Protein AF-A0AAN7Z9M2-F1 (afdb_monomer)

Mean predicted aligned error: 13.01 Å

Solvent-accessible surface area (backbone atoms only — not comparable to full-atom values): 10650 Å² total; per-residue (Å²): 136,85,80,80,83,87,77,88,80,88,75,79,77,68,100,77,62,94,68,87,75,82,63,80,53,59,93,82,92,75,68,84,90,62,73,84,59,68,59,69,79,61,92,62,100,60,92,73,54,73,60,77,81,60,84,81,84,77,90,50,56,73,78,29,74,93,39,79,67,58,71,46,67,54,49,49,44,59,34,43,54,77,56,43,57,52,44,52,52,49,37,53,50,55,27,49,77,70,71,45,80,77,82,50,49,35,35,36,29,65,33,66,88,66,40,26,33,93,45,32,68,58,56,56,58,53,54,76,80,37,78,38,82,54,64,54,72,66,41,46,45,12,33,71,77,29,80,62,100,59,86,76,78,91,51,71,68,64,57,65,74,74,111

Secondary structure (DSSP, 8-state):
-------------STT-S-------SS----GGGTTSEEES--SSS---EEESSPPP---GGGGTTSGGGG-SEEEEEE-HHHHHHHHHHHHHHHHHTT--SPPEEEEEEPTTT--GGGHHHHHTGGGT-SEE---HHHHHHHHH---SSPPPP-HHHHHTT-

Sequence (163 aa):
MELATLGARLFKPAHRSVEVGSIIIADYDFPKPMICLLQYEDDAFGKKSFAYTTPPLQPLPTDLANSSLLRAQSFHFLAQPGVLERNIAALLCLRQEHGILERPLLVWGPSPLGCDSADKAGHLKPCKIVDVFSPNHLELSYLIEGKGEVEPAFSRETVEAQA

Nearest PDB structures (foldseek):
  6kv3-assembly2_C  TM=5.080E-01  e=2.939E+00  Staphylococcus aureus subsp. aureus COL
  8hzy-assembly2_B  TM=4.576E-01  e=2.939E+00  Homo sapiens
  2yk7-assembly1_A-2  TM=4.080E-01  e=2.574E+00  Neisseria meningitidis serogroup B
  2pzb-assembly1_A  TM=4.309E-01  e=9.689E+00  Bacillus anthracis

Radius of gyration: 17.65 Å; Cα contacts (8 Å, |Δi|>4): 159; chains: 1; bounding box: 41×42×48 Å

Organism: NCBI:txid326684

Structure (mmCIF, N/CA/C/O backbone):
data_AF-A0AAN7Z9M2-F1
#
_entry.id   AF-A0AAN7Z9M2-F1
#
loop_
_atom_site.group_PDB
_atom_site.id
_atom_site.type_symbol
_atom_site.label_atom_id
_atom_site.label_alt_id
_atom_site.label_comp_id
_atom_site.label_asym_id
_atom_site.label_entity_id
_atom_site.label_seq_id
_atom_site.pdbx_PDB_ins_code
_atom_site.Cartn_x
_atom_site.Cartn_y
_atom_site.Cartn_z
_atom_site.occupancy
_atom_site.B_iso_or_equiv
_atom_site.auth_seq_id
_atom_site.auth_comp_id
_atom_site.auth_asym_id
_atom_site.auth_atom_id
_atom_site.pdbx_PDB_model_num
ATOM 1 N N . MET A 1 1 ? 11.288 12.694 -17.056 1.00 25.06 1 MET A N 1
ATOM 2 C CA . MET A 1 1 ? 9.952 13.295 -17.246 1.00 25.06 1 MET A CA 1
ATOM 3 C C . MET A 1 1 ? 8.940 12.261 -16.781 1.00 25.06 1 MET A C 1
ATOM 5 O O . MET A 1 1 ? 8.656 11.317 -17.513 1.00 25.06 1 MET A O 1
ATOM 9 N N . GLU A 1 2 ? 8.590 12.352 -15.498 1.00 31.92 2 GLU A N 1
ATOM 10 C CA . GLU A 1 2 ? 7.902 11.322 -14.710 1.00 31.92 2 GLU A CA 1
ATOM 11 C C . GLU A 1 2 ? 6.455 11.109 -15.155 1.00 31.92 2 GLU A C 1
ATOM 13 O O . GLU A 1 2 ? 5.734 12.052 -15.465 1.00 31.92 2 GLU A O 1
ATOM 18 N N . LEU A 1 3 ? 6.052 9.843 -15.187 1.00 30.69 3 LEU A N 1
ATOM 19 C CA . LEU A 1 3 ? 4.694 9.385 -15.436 1.00 30.69 3 LEU A CA 1
ATOM 20 C C . LEU A 1 3 ? 4.175 8.823 -14.114 1.00 30.69 3 LEU A C 1
ATOM 22 O O . LEU A 1 3 ? 4.665 7.796 -13.645 1.00 30.69 3 LEU A O 1
ATOM 26 N N . ALA A 1 4 ? 3.220 9.507 -13.495 1.00 31.38 4 ALA A N 1
ATOM 27 C CA . ALA A 1 4 ? 2.494 8.991 -12.344 1.00 31.38 4 ALA A CA 1
ATOM 28 C C . ALA A 1 4 ? 1.068 8.660 -12.791 1.00 31.38 4 ALA A C 1
ATOM 30 O O . ALA A 1 4 ? 0.267 9.547 -13.080 1.00 31.38 4 ALA A O 1
ATOM 31 N N . THR A 1 5 ? 0.755 7.370 -12.879 1.00 31.41 5 THR A N 1
ATOM 32 C CA . THR A 1 5 ? -0.603 6.887 -13.136 1.00 31.41 5 THR A CA 1
ATOM 33 C C . THR A 1 5 ? -1.432 7.082 -11.864 1.00 31.41 5 THR A C 1
ATOM 35 O O . THR A 1 5 ? -1.195 6.404 -10.865 1.00 31.41 5 THR A O 1
ATOM 38 N N . LEU A 1 6 ? -2.403 8.004 -11.873 1.00 36.03 6 LEU A N 1
ATOM 39 C CA . LEU A 1 6 ? -3.381 8.133 -10.786 1.00 36.03 6 LEU A CA 1
ATOM 40 C C . LEU A 1 6 ? -4.270 6.882 -10.742 1.00 36.03 6 LEU A C 1
ATOM 42 O O . LEU A 1 6 ? -5.051 6.630 -11.659 1.00 36.03 6 LEU A O 1
ATOM 46 N N . GLY A 1 7 ? -4.175 6.106 -9.664 1.00 34.84 7 GLY A N 1
ATOM 47 C CA . GLY A 1 7 ? -5.065 4.981 -9.391 1.00 34.84 7 GLY A CA 1
ATOM 48 C C . GLY A 1 7 ? -5.912 5.236 -8.149 1.00 34.84 7 GLY A C 1
ATOM 49 O O . GLY A 1 7 ? -5.480 4.925 -7.046 1.00 34.84 7 GLY A O 1
ATOM 50 N N . ALA A 1 8 ? -7.138 5.737 -8.308 1.00 37.38 8 ALA A N 1
ATOM 51 C CA . ALA A 1 8 ? -8.140 5.644 -7.248 1.00 37.38 8 ALA A CA 1
ATOM 52 C C . ALA A 1 8 ? -8.788 4.254 -7.318 1.00 37.38 8 ALA A C 1
ATOM 54 O O . ALA A 1 8 ? -9.371 3.890 -8.341 1.00 37.38 8 ALA A O 1
ATOM 55 N N . ARG A 1 9 ? -8.694 3.458 -6.246 1.00 41.09 9 ARG A N 1
ATOM 56 C CA . ARG A 1 9 ? -9.408 2.175 -6.153 1.00 41.09 9 ARG A CA 1
ATOM 57 C C . ARG A 1 9 ? -10.392 2.202 -4.992 1.00 41.09 9 ARG A C 1
ATOM 59 O O . ARG A 1 9 ? -10.014 2.089 -3.831 1.00 41.09 9 ARG A O 1
ATOM 66 N N . LEU A 1 10 ? -11.662 2.365 -5.353 1.00 35.84 10 LEU A N 1
ATOM 67 C CA . LEU A 1 10 ? -12.822 2.157 -4.492 1.00 35.84 10 LEU A CA 1
ATOM 68 C C . LEU A 1 10 ? -12.999 0.656 -4.242 1.00 35.84 10 LEU A C 1
ATOM 70 O O . LEU A 1 10 ? -12.953 -0.132 -5.186 1.00 35.84 10 LEU A O 1
ATOM 74 N N . PHE A 1 11 ? -13.286 0.255 -3.006 1.00 43.38 11 PHE A N 1
ATOM 75 C CA . PHE A 1 11 ? -13.825 -1.078 -2.739 1.00 43.38 11 PHE A CA 1
ATOM 76 C C . PHE A 1 11 ? -15.060 -0.993 -1.842 1.00 43.38 11 PHE A C 1
ATOM 78 O O . PHE A 1 11 ? -15.227 -0.084 -1.031 1.00 43.38 11 PHE A O 1
ATOM 85 N N . LYS A 1 12 ? -15.957 -1.961 -2.038 1.00 32.66 12 LYS A N 1
ATOM 86 C CA . LYS A 1 12 ? -17.252 -2.084 -1.370 1.00 32.66 12 LYS A CA 1
ATOM 87 C C . LYS A 1 12 ? -17.240 -3.360 -0.524 1.00 32.66 12 LYS A C 1
ATOM 89 O O . LYS A 1 12 ? -17.196 -4.445 -1.108 1.00 32.66 12 LYS A O 1
ATOM 94 N N . PRO A 1 13 ? -17.307 -3.288 0.814 1.00 38.12 13 PRO A N 1
ATOM 95 C CA . PRO A 1 13 ? -17.346 -4.487 1.635 1.00 38.12 13 PRO A CA 1
ATOM 96 C C . PRO A 1 13 ? -18.790 -5.011 1.706 1.00 38.12 13 PRO A C 1
ATOM 98 O O . PRO A 1 13 ? -19.589 -4.548 2.509 1.00 38.12 13 PRO A O 1
ATOM 101 N N . ALA A 1 14 ? -19.113 -5.977 0.839 1.00 41.59 14 ALA A N 1
ATOM 102 C CA . ALA A 1 14 ? -20.303 -6.843 0.866 1.00 41.59 14 ALA A CA 1
ATOM 103 C C . ALA A 1 14 ? -21.708 -6.180 1.009 1.00 41.59 14 ALA A C 1
ATOM 105 O O . ALA A 1 14 ? -21.895 -4.970 1.089 1.00 41.59 14 ALA A O 1
ATOM 106 N N . HIS A 1 15 ? -22.758 -7.010 0.949 1.00 42.44 15 HIS A N 1
ATOM 107 C CA . HIS A 1 15 ? -24.146 -6.650 0.595 1.00 42.44 15 HIS A CA 1
ATOM 108 C C . HIS A 1 15 ? -24.944 -5.838 1.659 1.00 42.44 15 HIS A C 1
ATOM 110 O O . HIS A 1 15 ? -26.148 -5.641 1.494 1.00 42.44 15 HIS A O 1
ATOM 116 N N . ARG A 1 16 ? -24.339 -5.364 2.762 1.00 40.34 16 ARG A N 1
ATOM 117 C CA . ARG A 1 16 ? -25.071 -4.666 3.852 1.00 40.34 16 ARG A CA 1
ATOM 118 C C . ARG A 1 16 ? -24.329 -3.498 4.534 1.00 40.34 16 ARG A C 1
ATOM 120 O O . ARG A 1 16 ? -24.697 -3.138 5.647 1.00 40.34 16 ARG A O 1
ATOM 127 N N . SER A 1 17 ? -23.321 -2.887 3.908 1.00 38.91 17 SER A N 1
ATOM 128 C CA . SER A 1 17 ? -22.712 -1.671 4.481 1.00 38.91 17 SER A CA 1
ATOM 129 C C . SER A 1 17 ? -23.571 -0.430 4.203 1.00 38.91 17 SER A C 1
ATOM 131 O O . SER A 1 17 ? -23.922 -0.179 3.049 1.00 38.91 17 SER A O 1
ATOM 133 N N . VAL A 1 18 ? -23.896 0.344 5.246 1.00 47.59 18 VAL A N 1
ATOM 134 C CA . VAL A 1 18 ? -24.553 1.669 5.151 1.00 47.59 18 VAL A CA 1
ATOM 135 C C . VAL A 1 18 ? -23.553 2.823 5.042 1.00 47.59 18 VAL A C 1
ATOM 137 O O . VAL A 1 18 ? -23.957 3.959 4.821 1.00 47.59 18 VAL A O 1
ATOM 140 N N . GLU A 1 19 ? -22.254 2.537 5.139 1.00 43.28 19 GLU A N 1
ATOM 141 C CA . GLU A 1 19 ? -21.191 3.527 4.993 1.00 43.28 19 GLU A CA 1
ATOM 142 C C . GLU A 1 19 ? -20.127 3.026 4.012 1.00 43.28 19 GLU A C 1
ATOM 144 O O . GLU A 1 19 ? -19.647 1.888 4.081 1.00 43.28 19 GLU A O 1
ATOM 149 N N . VAL A 1 20 ? -19.793 3.893 3.057 1.00 40.91 20 VAL A N 1
ATOM 150 C CA . VAL A 1 20 ? -18.618 3.772 2.197 1.00 40.91 20 VAL A CA 1
ATOM 151 C C . VAL A 1 20 ? -17.491 4.488 2.927 1.00 40.91 20 VAL A C 1
ATOM 153 O O . VAL A 1 20 ? -17.556 5.698 3.111 1.00 40.91 20 VAL A O 1
ATOM 156 N N . GLY A 1 21 ? -16.472 3.749 3.356 1.00 44.19 21 GLY A N 1
ATOM 157 C CA . GLY A 1 21 ? -15.213 4.345 3.789 1.00 44.19 21 GLY A CA 1
ATOM 158 C C . GLY A 1 21 ? -14.241 4.370 2.616 1.00 44.19 21 GLY A C 1
ATOM 159 O O . GLY A 1 21 ? -13.862 3.308 2.126 1.00 44.19 21 GLY A O 1
ATOM 160 N N . SER A 1 22 ? -13.840 5.555 2.160 1.00 37.44 22 SER A N 1
ATOM 161 C CA . SER A 1 22 ? -12.646 5.726 1.334 1.00 37.44 22 SER A CA 1
ATOM 162 C C . SER A 1 22 ? -11.452 5.964 2.257 1.00 37.44 22 SER A C 1
ATOM 164 O O . SER A 1 22 ? -11.484 6.819 3.137 1.00 37.44 22 SER A O 1
ATOM 166 N N . ILE A 1 23 ? -10.378 5.203 2.064 1.00 38.09 23 ILE A N 1
ATOM 167 C CA . ILE A 1 23 ? -9.043 5.668 2.432 1.00 38.09 23 ILE A CA 1
ATOM 168 C C . ILE A 1 23 ? -8.364 5.969 1.109 1.00 38.09 23 ILE A C 1
ATOM 170 O O . ILE A 1 23 ? -7.938 5.069 0.385 1.00 38.09 23 ILE A O 1
ATOM 174 N N . ILE A 1 24 ? -8.368 7.252 0.766 1.00 33.84 24 ILE A N 1
ATOM 175 C CA . ILE A 1 24 ? -7.587 7.782 -0.338 1.00 33.84 24 ILE A CA 1
ATOM 176 C C . ILE A 1 24 ? -6.165 7.950 0.193 1.00 33.84 24 ILE A C 1
ATOM 178 O O . ILE A 1 24 ? -5.876 8.881 0.937 1.00 33.84 24 ILE A O 1
ATOM 182 N N . ILE A 1 25 ? -5.282 7.016 -0.154 1.00 36.38 25 ILE A N 1
ATOM 183 C CA . ILE A 1 25 ? -3.835 7.243 -0.086 1.00 36.38 25 ILE A CA 1
ATOM 184 C C . ILE A 1 25 ? -3.331 7.246 -1.523 1.00 36.38 25 ILE A C 1
ATOM 186 O O . ILE A 1 25 ? -2.820 6.263 -2.042 1.00 36.38 25 ILE A O 1
ATOM 190 N N . ALA A 1 26 ? -3.607 8.366 -2.169 1.00 29.97 26 ALA A N 1
ATOM 191 C CA . ALA A 1 26 ? -2.972 8.947 -3.342 1.00 29.97 26 ALA A CA 1
ATOM 192 C C . ALA A 1 26 ? -3.561 10.358 -3.372 1.00 29.97 26 ALA A C 1
ATOM 194 O O . ALA A 1 26 ? -4.777 10.465 -3.266 1.00 29.97 26 ALA A O 1
ATOM 195 N N . ASP A 1 27 ? -2.745 11.408 -3.397 1.00 37.22 27 ASP A N 1
ATOM 196 C CA . ASP A 1 27 ? -3.214 12.789 -3.259 1.00 37.22 27 ASP A CA 1
ATOM 197 C C . ASP A 1 27 ? -4.567 13.078 -3.958 1.00 37.22 27 ASP A C 1
ATOM 199 O O . ASP A 1 27 ? -4.817 12.650 -5.087 1.00 37.22 27 ASP A O 1
ATOM 203 N N . TYR A 1 28 ? -5.383 13.884 -3.268 1.00 40.44 28 TYR A N 1
ATOM 204 C CA . TYR A 1 28 ? -6.610 14.569 -3.705 1.00 40.44 28 TYR A CA 1
ATOM 205 C C . TYR A 1 28 ? -7.987 13.893 -3.482 1.00 40.44 28 TYR A C 1
ATOM 207 O O . TYR A 1 28 ? -8.699 13.589 -4.432 1.00 40.44 28 TYR A O 1
ATOM 215 N N . ASP A 1 29 ? -8.447 13.86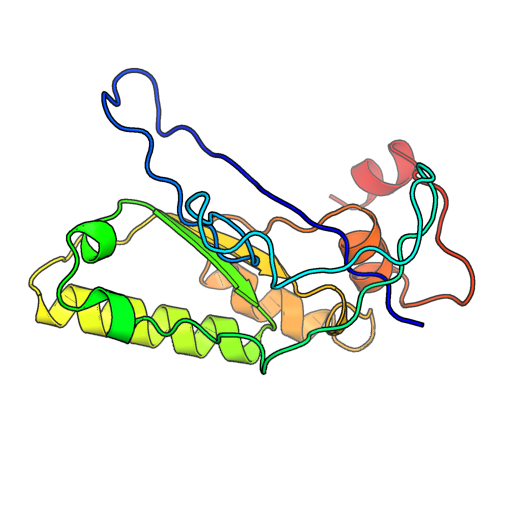8 -2.220 1.00 31.31 29 ASP A N 1
ATOM 216 C CA . ASP A 1 29 ? -9.844 14.190 -1.846 1.00 31.31 29 ASP A CA 1
ATOM 217 C C . ASP A 1 29 ? -9.815 15.550 -1.116 1.00 31.31 29 ASP A C 1
ATOM 219 O O . ASP A 1 29 ? -9.543 15.600 0.084 1.00 31.31 29 ASP A O 1
ATOM 223 N N . PHE A 1 30 ? -10.034 16.679 -1.810 1.00 38.84 30 PHE A N 1
ATOM 224 C CA . PHE A 1 30 ? -10.024 18.001 -1.156 1.00 38.84 30 PHE A CA 1
ATOM 225 C C . PHE A 1 30 ? -11.380 18.720 -1.207 1.00 38.84 30 PHE A C 1
ATOM 227 O O . PHE A 1 30 ? -12.032 18.762 -2.255 1.00 38.84 30 PHE A O 1
ATOM 234 N N . PRO A 1 31 ? -11.792 19.374 -0.102 1.00 40.88 31 PRO A N 1
ATOM 235 C CA . PRO A 1 31 ? -12.892 20.328 -0.111 1.00 40.88 31 PRO A CA 1
ATOM 236 C C . PRO A 1 31 ? -12.562 21.568 -0.964 1.00 40.88 31 PRO A C 1
ATOM 238 O O . PRO A 1 31 ? -11.411 21.983 -1.105 1.00 40.88 31 PRO A O 1
ATOM 241 N N . LYS A 1 32 ? -13.617 22.193 -1.507 1.00 40.09 32 LYS A N 1
ATOM 242 C CA . LYS A 1 32 ? -13.588 23.281 -2.510 1.00 40.09 32 LYS A CA 1
ATOM 243 C C . LYS A 1 32 ? -12.632 24.476 -2.278 1.00 40.09 32 LYS A C 1
ATOM 245 O O . LYS A 1 32 ? -12.275 25.078 -3.287 1.00 40.09 32 LYS A O 1
ATOM 250 N N . PRO A 1 33 ? -12.182 24.862 -1.064 1.00 41.75 33 PRO A N 1
ATOM 251 C CA . PRO A 1 33 ? -11.255 25.991 -0.936 1.00 41.75 33 PRO A CA 1
ATOM 252 C C . PRO A 1 33 ? -9.816 25.711 -1.411 1.00 41.75 33 PRO A C 1
ATOM 254 O O . PRO A 1 33 ? -9.051 26.657 -1.557 1.00 41.75 33 PRO A O 1
ATOM 257 N N . MET A 1 34 ? -9.422 24.452 -1.657 1.00 40.94 34 MET A N 1
ATOM 258 C CA . MET A 1 34 ? -8.033 24.070 -1.989 1.00 40.94 34 MET A CA 1
ATOM 259 C C . MET A 1 34 ? -7.757 23.848 -3.490 1.00 40.94 34 MET A C 1
ATOM 261 O O . MET A 1 34 ? -6.779 23.206 -3.861 1.00 40.94 34 MET A O 1
ATOM 265 N N . ILE A 1 35 ? -8.563 24.443 -4.376 1.00 40.81 35 ILE A N 1
ATOM 266 C CA . ILE A 1 35 ? -8.379 24.397 -5.845 1.00 40.81 35 ILE A CA 1
ATOM 267 C C . ILE A 1 35 ? -7.063 25.064 -6.328 1.00 40.81 35 ILE A C 1
ATOM 269 O O . ILE A 1 35 ? -6.705 24.956 -7.494 1.00 40.81 35 ILE A O 1
ATOM 273 N N . CYS A 1 36 ? -6.282 25.690 -5.443 1.00 39.53 36 CYS A N 1
ATOM 274 C CA . CYS A 1 36 ? -5.048 26.408 -5.793 1.00 39.53 36 CYS A CA 1
ATOM 275 C C . CYS A 1 36 ? -3.736 25.590 -5.727 1.00 39.53 36 CYS A C 1
ATOM 277 O O . CYS A 1 36 ? -2.664 26.186 -5.782 1.00 39.53 36 CYS A O 1
ATOM 279 N N . LEU A 1 37 ? -3.772 24.262 -5.568 1.00 48.62 37 LEU A N 1
ATOM 280 C CA . LEU A 1 37 ? -2.561 23.469 -5.266 1.00 48.62 37 LEU A CA 1
ATOM 281 C C . LEU A 1 37 ? -2.037 22.576 -6.401 1.00 48.62 37 LEU A C 1
ATOM 283 O O . LEU A 1 37 ? -0.952 22.017 -6.260 1.00 48.62 37 LEU A O 1
ATOM 287 N N . LEU A 1 38 ? -2.753 22.468 -7.522 1.00 40.91 38 LEU A N 1
ATOM 288 C CA . LEU A 1 38 ? -2.326 21.684 -8.682 1.00 40.91 38 LEU A CA 1
ATOM 289 C C . LEU A 1 38 ? -2.656 22.455 -9.966 1.00 40.91 38 LEU A C 1
ATOM 291 O O . LEU A 1 38 ? -3.827 22.630 -10.302 1.00 40.91 38 LEU A O 1
ATOM 295 N N . GLN A 1 39 ? -1.629 22.936 -10.667 1.00 46.56 39 GLN A N 1
ATOM 296 C CA . GLN A 1 39 ? -1.781 23.561 -11.978 1.00 46.56 39 GLN A CA 1
ATOM 297 C C . GLN A 1 39 ? -1.403 22.534 -13.044 1.00 46.56 39 GLN A C 1
ATOM 299 O O . GLN A 1 39 ? -0.250 22.117 -13.126 1.00 46.56 39 GLN A O 1
ATOM 304 N N . TYR A 1 40 ? -2.388 22.108 -13.833 1.00 47.59 40 TYR A N 1
ATOM 305 C CA . TYR A 1 40 ? -2.127 21.354 -15.054 1.00 47.59 40 TYR A CA 1
ATOM 306 C C . TYR A 1 40 ? -1.492 22.300 -16.072 1.00 47.59 40 TYR A C 1
ATOM 308 O O . TYR A 1 40 ? -1.983 23.414 -16.264 1.00 47.59 40 TYR A O 1
ATOM 316 N N . GLU A 1 41 ? -0.401 21.873 -16.699 1.00 50.56 41 GLU A N 1
ATOM 317 C CA . GLU A 1 41 ? 0.246 22.664 -17.750 1.00 50.56 41 GLU A CA 1
ATOM 318 C C . GLU A 1 41 ? -0.493 22.555 -19.098 1.00 50.56 41 GLU A C 1
ATOM 320 O O . GLU A 1 41 ? -0.252 23.378 -19.981 1.00 50.56 41 GLU A O 1
ATOM 325 N N . ASP A 1 42 ? -1.412 21.587 -19.249 1.00 53.03 42 ASP A N 1
ATOM 326 C CA . ASP A 1 42 ? -2.188 21.350 -20.467 1.00 53.03 42 ASP A CA 1
ATOM 327 C C . ASP A 1 42 ? -3.655 20.901 -20.245 1.00 53.03 42 ASP A C 1
ATOM 329 O O . ASP A 1 42 ? -4.038 20.231 -19.280 1.00 53.03 42 ASP A O 1
ATOM 333 N N . ASP A 1 43 ? -4.512 21.282 -21.193 1.00 50.56 43 ASP A N 1
ATOM 334 C CA . ASP A 1 43 ? -5.952 20.996 -21.232 1.00 50.56 43 ASP A CA 1
ATOM 335 C C . ASP A 1 43 ? -6.264 19.726 -22.053 1.00 50.56 43 ASP A C 1
ATOM 337 O O . ASP A 1 43 ? -7.405 19.255 -22.101 1.00 50.56 43 ASP A O 1
ATOM 341 N N . ALA A 1 44 ? -5.259 19.172 -22.735 1.00 48.69 44 ALA A N 1
ATOM 342 C CA . ALA A 1 44 ? -5.408 18.026 -23.620 1.00 48.69 44 ALA A CA 1
ATOM 343 C C . ALA A 1 44 ? -5.545 16.711 -22.830 1.00 48.69 44 ALA A C 1
ATOM 345 O O . ALA A 1 44 ? -4.960 16.524 -21.765 1.00 48.69 44 ALA A O 1
ATOM 346 N N . PHE A 1 45 ? -6.263 15.734 -23.391 1.00 45.22 45 PHE A N 1
ATOM 347 C CA . PHE A 1 45 ? -6.310 14.341 -22.902 1.00 45.22 45 PHE A CA 1
ATOM 348 C C . PHE A 1 45 ? -4.984 13.573 -23.148 1.00 45.22 45 PHE A C 1
ATOM 350 O O . PHE A 1 45 ? -4.983 12.355 -23.314 1.00 45.22 45 PHE A O 1
ATOM 357 N N . GLY A 1 46 ? -3.860 14.293 -23.230 1.00 46.47 46 GLY A N 1
ATOM 358 C CA . GLY A 1 46 ? -2.515 13.768 -23.446 1.00 46.47 46 GLY A CA 1
ATOM 359 C C . GLY A 1 46 ? -1.731 13.598 -22.144 1.00 46.47 46 GLY A C 1
ATOM 360 O O . GLY A 1 46 ? -2.286 13.627 -21.046 1.00 46.47 46 GLY A O 1
ATOM 361 N N . LYS A 1 47 ? -0.418 13.388 -22.278 1.00 45.03 47 LYS A N 1
ATOM 362 C CA . LYS A 1 47 ? 0.514 13.243 -21.156 1.00 45.03 47 LYS A CA 1
ATOM 363 C C . LYS A 1 47 ? 0.594 14.557 -20.375 1.00 45.03 47 LYS A C 1
ATOM 365 O O . LYS A 1 47 ? 1.282 15.473 -20.805 1.00 45.03 47 LYS A O 1
ATOM 370 N N . LYS A 1 48 ? -0.068 14.601 -19.220 1.00 52.53 48 LYS A N 1
ATOM 371 C CA . LYS A 1 48 ? -0.130 15.799 -18.381 1.00 52.53 48 LYS A CA 1
ATOM 372 C C . LYS A 1 48 ? 1.136 15.960 -17.549 1.00 52.53 48 LYS A C 1
ATOM 374 O O . LYS A 1 48 ? 1.486 15.061 -16.781 1.00 52.53 48 LYS A O 1
ATOM 379 N N . SER A 1 49 ? 1.800 17.102 -17.675 1.00 49.69 49 SER A N 1
ATOM 380 C CA . SER A 1 49 ? 2.826 17.547 -16.732 1.00 49.69 49 SER A CA 1
ATOM 381 C C . SER A 1 49 ? 2.183 18.331 -15.589 1.00 49.69 49 SER A C 1
ATOM 383 O O . SER A 1 49 ? 1.213 19.072 -15.764 1.00 49.69 49 SER A O 1
ATOM 385 N N . PHE A 1 50 ? 2.710 18.124 -14.387 1.00 57.44 50 PHE A N 1
ATOM 386 C CA . PHE A 1 50 ? 2.284 18.827 -13.187 1.00 57.44 50 PHE A CA 1
ATOM 387 C C . PHE A 1 50 ? 3.501 19.125 -12.313 1.00 57.44 50 PHE A C 1
ATOM 389 O O . PHE A 1 50 ? 4.493 18.393 -12.332 1.00 57.44 50 PHE A O 1
ATOM 396 N N . ALA A 1 51 ? 3.407 20.193 -11.527 1.00 55.12 51 ALA A N 1
ATOM 397 C CA . ALA A 1 51 ? 4.404 20.559 -10.535 1.00 55.12 51 ALA A CA 1
ATOM 398 C C . ALA A 1 51 ? 3.737 20.712 -9.168 1.00 55.12 51 ALA A C 1
ATOM 400 O O . ALA A 1 51 ? 2.668 21.314 -9.042 1.00 55.12 51 ALA A O 1
ATOM 401 N N . TYR A 1 52 ? 4.388 20.187 -8.133 1.00 56.06 52 TYR A N 1
ATOM 402 C CA . TYR A 1 52 ? 3.960 20.413 -6.761 1.00 56.06 52 TYR A CA 1
ATOM 403 C C . TYR A 1 52 ? 4.336 21.832 -6.336 1.00 56.06 52 TYR A C 1
ATOM 405 O O . TYR A 1 52 ? 5.506 22.209 -6.345 1.00 56.06 52 TYR A O 1
ATOM 413 N N . THR A 1 53 ? 3.344 22.618 -5.929 1.00 70.81 53 THR A N 1
ATOM 414 C CA . THR A 1 53 ? 3.558 23.973 -5.394 1.00 70.81 53 THR A CA 1
ATOM 415 C C . THR A 1 53 ? 3.849 23.973 -3.891 1.00 70.81 53 THR A C 1
ATOM 417 O O . THR A 1 53 ? 4.235 24.998 -3.331 1.00 70.81 53 THR A O 1
ATOM 420 N N . THR A 1 54 ? 3.699 22.821 -3.232 1.00 57.12 54 THR A N 1
ATOM 421 C CA . THR A 1 54 ? 4.031 22.589 -1.820 1.00 57.12 54 THR A CA 1
ATOM 422 C C . THR A 1 54 ? 4.688 21.217 -1.647 1.00 57.12 54 THR A C 1
ATOM 424 O O . THR A 1 54 ? 4.507 20.351 -2.505 1.00 57.12 54 THR A O 1
ATOM 427 N N . PRO A 1 55 ? 5.464 20.988 -0.572 1.00 64.94 55 PRO A N 1
ATOM 428 C CA . PRO A 1 55 ? 5.988 19.660 -0.277 1.00 64.94 55 PRO A CA 1
ATOM 429 C C . PRO A 1 55 ? 4.847 18.632 -0.171 1.00 64.94 55 PRO A C 1
ATOM 431 O O . PRO A 1 55 ? 3.868 18.913 0.525 1.00 64.94 55 PRO A O 1
ATOM 434 N N . PRO A 1 56 ? 4.962 17.456 -0.815 1.00 62.03 56 PRO A N 1
ATOM 435 C CA . PRO A 1 56 ? 3.952 16.408 -0.718 1.00 62.03 56 PRO A CA 1
ATOM 436 C C . PRO A 1 56 ? 3.679 16.018 0.735 1.00 62.03 56 PRO A C 1
ATOM 438 O O . PRO A 1 56 ? 4.612 15.834 1.525 1.00 62.03 56 PRO A O 1
ATOM 441 N N . LEU A 1 57 ? 2.402 15.867 1.084 1.00 66.12 57 LEU A N 1
ATOM 442 C CA . LEU A 1 57 ? 2.018 15.352 2.393 1.00 66.12 57 LEU A CA 1
ATOM 443 C C . LEU A 1 57 ? 2.317 13.853 2.454 1.00 66.12 57 LEU A C 1
ATOM 445 O O . LEU A 1 57 ? 2.011 13.102 1.532 1.00 66.12 57 LEU A O 1
ATOM 449 N N . GLN A 1 58 ? 2.908 13.409 3.560 1.00 70.31 58 GLN A N 1
ATOM 450 C CA . GLN A 1 58 ? 3.177 11.995 3.807 1.00 70.31 58 GLN A CA 1
ATOM 451 C C . GLN A 1 58 ? 2.345 11.538 5.005 1.00 70.31 58 GLN A C 1
ATOM 453 O O . GLN A 1 58 ? 2.828 11.641 6.133 1.00 70.31 58 GLN A O 1
ATOM 458 N N . PRO A 1 59 ? 1.095 11.084 4.787 1.00 76.00 59 PRO A N 1
ATOM 459 C CA . PRO A 1 59 ? 0.239 10.652 5.881 1.00 76.00 59 PRO A CA 1
ATOM 460 C C . PRO A 1 59 ? 0.866 9.461 6.610 1.00 76.00 59 PRO A C 1
ATOM 462 O O . PRO A 1 59 ? 1.293 8.477 5.996 1.00 76.00 59 PRO A O 1
ATOM 465 N N . LEU A 1 60 ? 0.903 9.554 7.933 1.00 82.38 60 LEU A N 1
ATOM 466 C CA . LEU A 1 60 ? 1.408 8.529 8.832 1.00 82.38 60 LEU A CA 1
ATOM 467 C C . LEU A 1 60 ? 0.243 7.858 9.563 1.00 82.38 60 LEU A C 1
ATOM 469 O O . LEU A 1 60 ? -0.767 8.500 9.849 1.00 82.38 60 LEU A O 1
ATOM 473 N N . PRO A 1 61 ? 0.373 6.581 9.961 1.00 88.31 61 PRO A N 1
ATOM 474 C CA . PRO A 1 61 ? -0.655 5.924 10.766 1.00 88.31 61 PRO A CA 1
ATOM 475 C C . PRO A 1 61 ? -1.026 6.695 12.040 1.00 88.31 61 PRO A C 1
ATOM 477 O O . PRO A 1 61 ? -2.186 6.692 12.437 1.00 88.31 61 PRO A O 1
ATOM 480 N N . THR A 1 62 ? -0.071 7.405 12.649 1.00 86.75 62 THR A N 1
ATOM 481 C CA . THR A 1 62 ? -0.284 8.249 13.836 1.00 86.75 62 THR A CA 1
ATOM 482 C C . THR A 1 62 ? -1.281 9.381 13.614 1.00 86.75 62 THR A C 1
ATOM 484 O O . THR A 1 62 ? -1.943 9.790 14.565 1.00 86.75 62 THR A O 1
ATOM 487 N N . ASP A 1 63 ? -1.459 9.840 12.375 1.00 84.31 63 ASP A N 1
ATOM 488 C CA . ASP A 1 63 ? -2.435 10.883 12.039 1.00 84.31 63 ASP A CA 1
ATOM 489 C C . ASP A 1 63 ? -3.881 10.394 12.246 1.00 84.31 63 ASP A C 1
ATOM 491 O O . ASP A 1 63 ? -4.813 11.190 12.358 1.00 84.31 63 ASP A O 1
ATOM 495 N N . LEU A 1 64 ? -4.078 9.074 12.360 1.00 85.50 64 LEU A N 1
ATOM 496 C CA 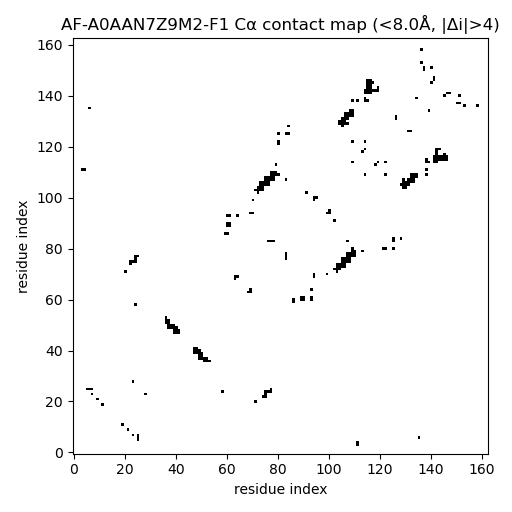. LEU A 1 64 ? -5.369 8.451 12.636 1.00 85.50 64 LEU A CA 1
ATOM 497 C C . LEU A 1 64 ? -5.683 8.318 14.130 1.00 85.50 64 LEU A C 1
ATOM 499 O O . LEU A 1 64 ? -6.817 7.971 14.450 1.00 85.50 64 LEU A O 1
ATOM 503 N N . ALA A 1 65 ? -4.737 8.577 15.043 1.00 86.38 65 ALA A N 1
ATOM 504 C CA . ALA A 1 65 ? -4.881 8.255 16.472 1.00 86.38 65 ALA A CA 1
ATOM 505 C C . ALA A 1 65 ? -6.158 8.836 17.109 1.00 86.38 65 ALA A C 1
ATOM 507 O O . ALA A 1 65 ? -6.823 8.176 17.898 1.00 86.38 65 ALA A O 1
ATOM 508 N N . ASN A 1 66 ? -6.548 10.047 16.702 1.00 83.62 66 ASN A N 1
ATOM 509 C CA . ASN A 1 66 ? -7.736 10.736 17.215 1.00 83.62 66 ASN A CA 1
ATOM 510 C C . ASN A 1 66 ? -8.931 10.693 16.245 1.00 83.62 66 ASN A C 1
ATOM 512 O O . ASN A 1 66 ? -9.860 11.489 16.368 1.00 83.62 66 ASN A O 1
ATOM 516 N N . SER A 1 67 ? -8.903 9.798 15.255 1.00 84.94 67 SER A N 1
ATOM 517 C CA . SER A 1 67 ? -9.913 9.696 14.201 1.00 84.94 67 SER A CA 1
ATOM 518 C C . SER A 1 67 ? -10.701 8.391 14.294 1.00 84.94 67 SER A C 1
ATOM 520 O O . SER A 1 67 ? -10.153 7.323 14.569 1.00 84.94 67 SER A O 1
ATOM 522 N N . SER A 1 68 ? -11.997 8.442 13.966 1.00 83.50 68 SER A N 1
ATOM 523 C CA . SER A 1 68 ? -12.826 7.239 13.802 1.00 83.50 68 SER A CA 1
ATOM 524 C C . SER A 1 68 ? -12.293 6.305 12.708 1.00 83.50 68 SER A C 1
ATOM 526 O O . SER A 1 68 ? -12.519 5.094 12.766 1.00 83.50 68 SER A O 1
ATOM 528 N N . LEU A 1 69 ? -11.518 6.844 11.759 1.00 86.81 69 LEU A N 1
ATOM 529 C CA . LEU A 1 69 ? -10.874 6.092 10.682 1.00 86.81 69 LEU A CA 1
ATOM 530 C C . LEU A 1 69 ? -9.872 5.050 11.189 1.00 86.81 69 LEU A C 1
ATOM 532 O O . LEU A 1 69 ? -9.634 4.063 10.496 1.00 86.81 69 LEU A O 1
ATOM 536 N N . LEU A 1 70 ? -9.344 5.186 12.413 1.00 90.00 70 LEU A N 1
ATOM 537 C CA . LEU A 1 70 ? -8.495 4.149 13.004 1.00 90.00 70 LEU A CA 1
ATOM 538 C C . LEU A 1 70 ? -9.221 2.799 13.102 1.00 90.00 70 LEU A C 1
ATOM 540 O O . LEU A 1 70 ? -8.572 1.760 13.006 1.00 90.00 70 LEU A O 1
ATOM 544 N N . ARG A 1 71 ? -10.558 2.798 13.238 1.00 89.56 71 ARG A N 1
ATOM 545 C CA . ARG A 1 71 ? -11.413 1.596 13.304 1.00 89.56 71 ARG A CA 1
ATOM 546 C C . ARG A 1 71 ? -11.872 1.088 11.934 1.00 89.56 71 ARG A C 1
ATOM 548 O O . ARG A 1 71 ? -12.666 0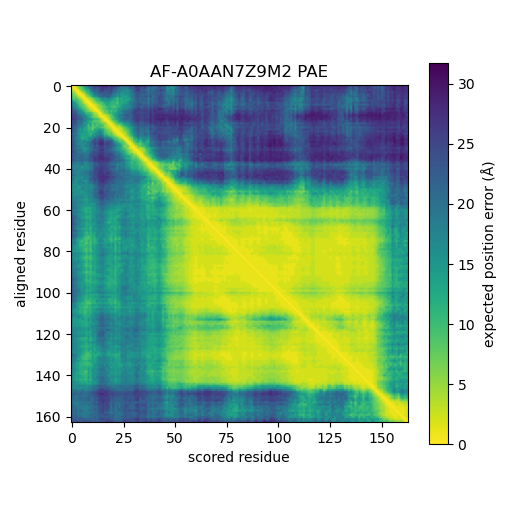.146 11.882 1.00 89.56 71 ARG A O 1
ATOM 555 N N . ALA A 1 72 ? -11.392 1.676 10.836 1.00 89.75 72 ALA A N 1
ATOM 556 C CA . ALA A 1 72 ? -11.737 1.222 9.495 1.00 89.75 72 ALA A CA 1
ATOM 557 C C . ALA A 1 72 ? -11.447 -0.278 9.336 1.00 89.75 72 ALA A C 1
ATOM 559 O O . ALA A 1 72 ? -10.512 -0.828 9.928 1.00 89.75 72 ALA A O 1
ATOM 560 N N . GLN A 1 73 ? -12.272 -0.950 8.538 1.00 90.44 73 GLN A N 1
ATOM 561 C CA . GLN A 1 73 ? -12.156 -2.391 8.298 1.00 90.44 73 GLN A CA 1
ATOM 562 C C . GLN A 1 73 ? -11.108 -2.725 7.236 1.00 90.44 73 GLN A C 1
ATOM 564 O O . GLN A 1 73 ? -10.891 -3.889 6.912 1.00 90.44 73 GLN A O 1
ATOM 569 N N . SER A 1 74 ? -10.471 -1.706 6.672 1.00 89.75 74 SER A N 1
ATOM 570 C CA . SER A 1 74 ? -9.700 -1.835 5.450 1.00 89.75 74 SER A CA 1
ATOM 571 C C . SER A 1 74 ? -8.831 -0.606 5.222 1.00 89.75 74 SER A C 1
ATOM 573 O O . SER A 1 74 ? -9.322 0.512 5.379 1.00 89.75 74 SER A O 1
ATOM 575 N N . PHE A 1 75 ? -7.586 -0.816 4.807 1.00 88.81 75 PHE A N 1
ATOM 576 C CA . PHE A 1 75 ? -6.614 0.232 4.510 1.00 88.81 75 PHE A CA 1
ATOM 577 C C . PHE A 1 75 ? -5.964 -0.042 3.163 1.00 88.81 75 PHE A C 1
ATOM 579 O O . PHE A 1 75 ? -5.540 -1.165 2.888 1.00 88.81 75 PHE A O 1
ATOM 586 N N . HIS A 1 76 ? -5.880 0.994 2.337 1.00 89.12 76 HIS A N 1
ATOM 587 C CA . HIS A 1 76 ? -5.216 0.939 1.046 1.00 89.12 76 HIS A CA 1
ATOM 588 C C . HIS A 1 76 ? -3.969 1.812 1.094 1.00 89.12 76 HIS A C 1
ATOM 590 O O . HIS A 1 76 ? -4.065 3.002 1.373 1.00 89.12 76 HIS A O 1
ATOM 596 N N . PHE A 1 77 ? -2.812 1.215 0.836 1.00 88.19 77 PHE A N 1
ATOM 597 C CA . PHE A 1 77 ? -1.527 1.896 0.802 1.00 88.19 77 PHE A CA 1
ATOM 598 C C . PHE A 1 77 ? -1.046 2.061 -0.635 1.00 88.19 77 PHE A C 1
ATOM 600 O O . PHE A 1 77 ? -0.977 1.076 -1.369 1.00 88.19 77 PHE A O 1
ATOM 607 N N . LEU A 1 78 ? -0.622 3.273 -0.989 1.00 88.06 78 LEU A N 1
ATOM 608 C CA . LEU A 1 78 ? 0.225 3.526 -2.150 1.00 88.06 78 LEU A CA 1
ATOM 609 C C . LEU A 1 78 ? 1.628 3.846 -1.642 1.00 88.06 78 LEU A C 1
ATOM 611 O O . LEU A 1 78 ? 1.867 4.907 -1.069 1.00 88.06 78 LEU A O 1
ATOM 615 N N . ALA A 1 79 ? 2.549 2.893 -1.772 1.00 86.31 79 ALA A N 1
ATOM 616 C CA . ALA A 1 79 ? 3.865 3.009 -1.151 1.00 86.31 79 ALA A CA 1
ATOM 617 C C . ALA A 1 79 ? 4.921 2.129 -1.826 1.00 86.31 79 ALA A C 1
ATOM 619 O O . ALA A 1 79 ? 4.610 1.136 -2.487 1.00 86.31 79 ALA A O 1
ATOM 620 N N . GLN A 1 80 ? 6.190 2.469 -1.600 1.00 88.50 80 GLN A N 1
ATOM 621 C CA . GLN A 1 80 ? 7.305 1.553 -1.837 1.00 88.50 80 GLN A CA 1
ATOM 622 C C . GLN A 1 80 ? 7.325 0.425 -0.785 1.00 88.50 80 GLN A C 1
ATOM 624 O O . GLN A 1 80 ? 6.891 0.657 0.350 1.00 88.50 80 GLN A O 1
ATOM 629 N N . PRO A 1 81 ? 7.897 -0.753 -1.105 1.00 89.19 81 PRO A N 1
ATOM 630 C CA . PRO A 1 81 ? 7.942 -1.918 -0.215 1.00 89.19 81 PRO A CA 1
ATOM 631 C C . PRO A 1 81 ? 8.364 -1.614 1.231 1.00 89.19 81 PRO A C 1
ATOM 633 O O . PRO A 1 81 ? 7.665 -1.958 2.182 1.00 89.19 81 PRO A O 1
ATOM 636 N N . GLY A 1 82 ? 9.483 -0.906 1.418 1.00 88.56 82 GLY A N 1
ATOM 637 C CA . GLY A 1 82 ? 10.008 -0.619 2.756 1.00 88.56 82 GLY A CA 1
ATOM 638 C C . GLY A 1 82 ? 9.145 0.349 3.572 1.00 88.56 82 GLY A C 1
ATOM 639 O O . GLY A 1 82 ? 9.112 0.260 4.798 1.00 88.56 82 GLY A O 1
ATOM 640 N N . VAL A 1 83 ? 8.440 1.272 2.911 1.00 89.81 83 VAL A N 1
ATOM 641 C CA . VAL A 1 83 ? 7.508 2.203 3.570 1.00 89.81 83 VAL A CA 1
ATOM 642 C C . VAL A 1 83 ? 6.233 1.467 3.977 1.00 89.81 83 VAL A C 1
ATOM 644 O O . VAL A 1 83 ? 5.746 1.665 5.088 1.00 89.81 83 VAL A O 1
ATOM 647 N N . LEU A 1 84 ? 5.739 0.572 3.117 1.00 91.00 84 LEU A N 1
ATOM 648 C CA . LEU A 1 84 ? 4.572 -0.259 3.396 1.00 91.00 84 LEU A CA 1
ATOM 649 C C . LEU A 1 84 ? 4.754 -1.089 4.670 1.00 91.00 84 LEU A C 1
ATOM 651 O O . LEU A 1 84 ? 3.901 -1.031 5.553 1.00 91.00 84 LEU A O 1
ATOM 655 N N . GLU A 1 85 ? 5.865 -1.829 4.781 1.00 93.25 85 GLU A N 1
ATOM 656 C CA . GLU A 1 85 ? 6.135 -2.683 5.948 1.00 93.25 85 GLU A CA 1
ATOM 657 C C . GLU A 1 85 ? 6.092 -1.868 7.254 1.00 93.25 85 GLU A C 1
ATOM 659 O O . GLU A 1 85 ? 5.430 -2.262 8.217 1.00 93.25 85 GLU A O 1
ATOM 664 N N . ARG A 1 86 ? 6.733 -0.689 7.268 1.00 93.88 86 ARG A N 1
ATOM 665 C CA . ARG A 1 86 ? 6.742 0.207 8.436 1.00 93.88 86 ARG A CA 1
ATOM 666 C C . ARG A 1 86 ? 5.355 0.747 8.770 1.00 93.88 86 ARG A C 1
ATOM 668 O O . ARG A 1 86 ? 4.973 0.746 9.938 1.00 93.88 86 ARG A O 1
ATOM 675 N N . ASN A 1 87 ? 4.601 1.184 7.765 1.00 93.06 87 ASN A N 1
ATOM 676 C CA . ASN A 1 87 ? 3.285 1.782 7.978 1.00 93.06 87 ASN A CA 1
ATOM 677 C C . ASN A 1 87 ? 2.248 0.750 8.428 1.00 93.06 87 ASN A C 1
ATOM 679 O O . ASN A 1 87 ? 1.442 1.055 9.302 1.00 93.06 87 ASN A O 1
ATOM 683 N N . ILE A 1 88 ? 2.291 -0.478 7.901 1.00 94.88 88 ILE A N 1
ATO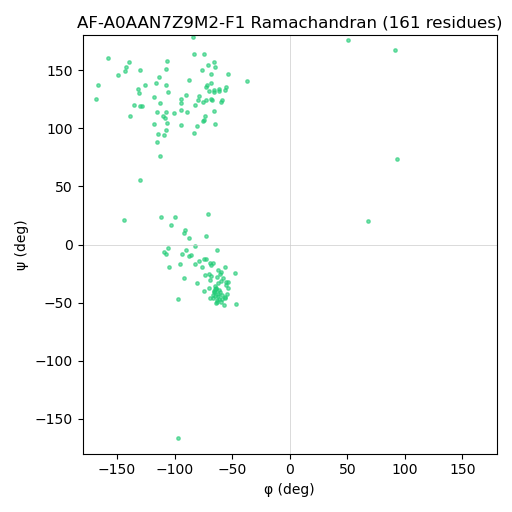M 684 C CA . ILE A 1 88 ? 1.432 -1.568 8.382 1.00 94.88 88 ILE A CA 1
ATOM 685 C C . ILE A 1 88 ? 1.762 -1.892 9.840 1.00 94.88 88 ILE A C 1
ATOM 687 O O . ILE A 1 88 ? 0.851 -1.965 10.661 1.00 94.88 88 ILE A O 1
ATOM 691 N N . ALA A 1 89 ? 3.045 -2.042 10.185 1.00 96.00 89 ALA A N 1
ATOM 692 C CA . ALA A 1 89 ? 3.447 -2.328 11.561 1.00 96.00 89 ALA A CA 1
ATOM 693 C C . ALA A 1 89 ? 2.981 -1.230 12.533 1.00 96.00 89 ALA A C 1
ATOM 695 O O . ALA A 1 89 ? 2.375 -1.532 13.562 1.00 96.00 89 ALA A O 1
ATOM 696 N N . ALA A 1 90 ? 3.192 0.041 12.178 1.00 95.62 90 ALA A N 1
ATOM 697 C CA . ALA A 1 90 ? 2.757 1.179 12.984 1.00 95.62 90 ALA A CA 1
ATOM 698 C C . ALA A 1 90 ? 1.225 1.272 13.097 1.00 95.62 90 ALA A C 1
ATOM 700 O O . ALA A 1 90 ? 0.712 1.510 14.187 1.00 95.62 90 ALA A O 1
ATOM 701 N N . LEU A 1 91 ? 0.483 1.025 12.011 1.00 95.44 91 LEU A N 1
ATOM 702 C CA . LEU A 1 91 ? -0.982 0.996 12.029 1.00 95.44 91 LEU A CA 1
ATOM 703 C C . LEU A 1 91 ? -1.517 -0.097 12.959 1.00 95.44 91 LEU A C 1
ATOM 705 O O . LEU A 1 91 ? -2.427 0.156 13.746 1.00 95.44 91 LEU A O 1
ATOM 709 N N . LEU A 1 92 ? -0.976 -1.314 12.865 1.00 96.38 92 LEU A N 1
ATOM 710 C CA . LEU A 1 92 ? -1.418 -2.434 13.695 1.00 96.38 92 LEU A CA 1
ATOM 711 C C . LEU A 1 92 ? -1.093 -2.196 15.177 1.00 96.38 92 LEU A C 1
ATOM 713 O O . LEU A 1 92 ? -1.951 -2.450 16.020 1.00 96.38 92 LEU A O 1
ATOM 717 N N . CYS A 1 93 ? 0.085 -1.642 15.487 1.00 97.06 93 CYS A N 1
ATOM 718 C CA . CYS A 1 93 ? 0.454 -1.243 16.849 1.00 97.06 93 CYS A CA 1
ATOM 719 C C . CYS A 1 93 ? -0.517 -0.190 17.400 1.00 97.06 93 CYS A C 1
ATOM 721 O O . CYS A 1 93 ? -1.100 -0.380 18.464 1.00 97.06 93 CYS A O 1
ATOM 723 N N . LEU A 1 94 ? -0.781 0.868 16.626 1.00 96.06 94 LEU A N 1
ATOM 724 C CA . LEU A 1 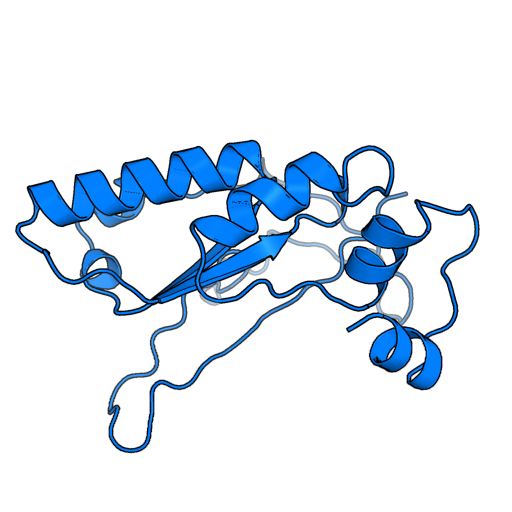94 ? -1.692 1.940 17.026 1.00 96.06 94 LEU A CA 1
ATOM 725 C C . LEU A 1 94 ? -3.118 1.425 17.270 1.00 96.06 94 LEU A C 1
ATOM 727 O O . LEU A 1 94 ? -3.772 1.818 18.234 1.00 96.06 94 LEU A O 1
ATOM 731 N N . ARG A 1 95 ? -3.610 0.515 16.421 1.00 97.12 95 ARG A N 1
ATOM 732 C CA . ARG A 1 95 ? -4.916 -0.136 16.612 1.00 97.12 95 ARG A CA 1
ATOM 733 C C . ARG A 1 95 ? -4.953 -0.957 17.897 1.00 97.12 95 ARG A C 1
ATOM 735 O O . ARG A 1 95 ? -5.918 -0.842 18.652 1.00 97.12 95 ARG A O 1
ATOM 742 N N . GLN A 1 96 ? -3.901 -1.725 18.169 1.00 97.19 96 GLN A N 1
ATOM 743 C CA . GLN A 1 96 ? -3.788 -2.522 19.388 1.00 97.19 96 GLN A CA 1
ATOM 744 C C . GLN A 1 96 ? -3.788 -1.643 20.649 1.00 97.19 96 GLN A C 1
ATOM 746 O O . GLN A 1 96 ? -4.493 -1.961 21.605 1.00 97.19 96 GLN A O 1
ATOM 751 N N . GLU A 1 97 ? -3.072 -0.515 20.638 1.00 97.00 97 GLU A N 1
ATOM 752 C CA . GLU A 1 97 ? -3.066 0.471 21.733 1.00 97.00 97 GLU A CA 1
ATOM 753 C C . GLU A 1 97 ? -4.462 1.050 22.016 1.00 97.00 97 GLU A C 1
ATOM 755 O O . GLU A 1 97 ? -4.800 1.330 23.163 1.00 97.00 97 GLU A O 1
ATOM 760 N N . HIS A 1 98 ? -5.306 1.158 20.986 1.00 96.38 98 HIS A N 1
ATOM 761 C CA . HIS A 1 98 ? -6.691 1.628 21.090 1.00 96.38 98 HIS A CA 1
ATOM 762 C C . HIS A 1 98 ? -7.707 0.493 21.320 1.00 96.38 98 HIS A C 1
ATOM 764 O O . HIS A 1 98 ? -8.917 0.694 21.177 1.00 96.38 98 HIS A O 1
ATOM 770 N N . GLY A 1 99 ? -7.236 -0.712 21.659 1.00 97.00 99 GLY A N 1
ATOM 771 C CA . GLY A 1 99 ? -8.082 -1.874 21.935 1.00 97.00 99 GLY A CA 1
ATOM 772 C C . GLY A 1 99 ? -8.821 -2.421 20.709 1.00 97.00 99 GLY A C 1
ATOM 773 O O . GLY A 1 99 ? -9.833 -3.102 20.860 1.00 97.00 99 GLY A O 1
ATOM 774 N N . ILE A 1 100 ? -8.356 -2.110 19.496 1.00 96.19 100 ILE A N 1
ATOM 775 C CA . ILE A 1 100 ? -8.908 -2.619 18.238 1.00 96.19 100 ILE A CA 1
ATOM 776 C C . ILE A 1 100 ? -8.093 -3.848 17.841 1.00 96.19 100 ILE A C 1
ATOM 778 O O . ILE A 1 100 ? -6.965 -3.732 17.361 1.00 96.19 100 ILE A O 1
ATOM 782 N N . LEU A 1 101 ? -8.662 -5.030 18.065 1.00 93.06 101 LEU A N 1
ATOM 783 C CA . LEU A 1 101 ? -7.964 -6.305 17.876 1.00 93.06 101 LEU A CA 1
ATOM 784 C C . LEU A 1 101 ? -8.239 -6.929 16.505 1.00 93.06 101 LEU A C 1
ATOM 786 O O . LEU A 1 101 ? -7.504 -7.811 16.064 1.00 93.06 101 LEU A O 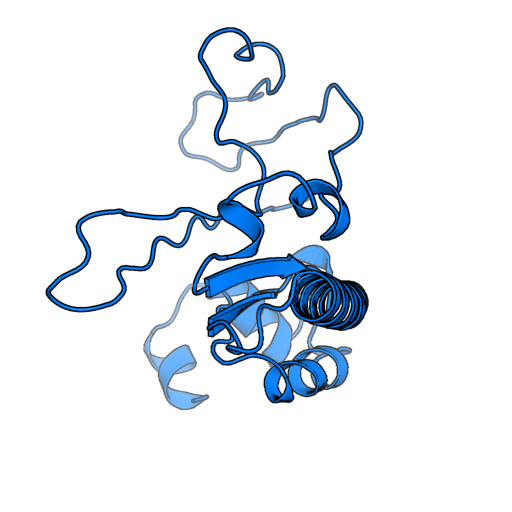1
ATOM 790 N N . GLU A 1 102 ? -9.285 -6.478 15.812 1.00 93.38 102 GLU A N 1
ATOM 791 C CA . GLU A 1 102 ? -9.621 -6.968 14.484 1.00 93.38 102 GLU A CA 1
ATOM 792 C C . GLU A 1 102 ? -8.559 -6.522 13.470 1.00 93.38 102 GLU A C 1
ATOM 794 O O . GLU A 1 102 ? -8.284 -5.324 13.318 1.00 93.38 102 GLU A O 1
ATOM 799 N N . ARG A 1 103 ? -7.978 -7.478 12.733 1.00 93.44 103 ARG A N 1
ATOM 800 C CA . ARG A 1 103 ? -7.070 -7.168 11.624 1.00 93.44 103 ARG A CA 1
ATOM 801 C C . ARG A 1 103 ? -7.889 -6.614 10.449 1.00 93.44 103 ARG A C 1
ATOM 803 O O . ARG A 1 103 ? -8.805 -7.299 9.995 1.00 93.44 103 ARG A O 1
ATOM 810 N N . PRO A 1 104 ? -7.571 -5.416 9.935 1.00 93.75 104 PRO A N 1
ATOM 811 C CA . PRO A 1 104 ? -8.256 -4.883 8.767 1.00 93.75 104 PRO A CA 1
ATOM 812 C C . PRO A 1 104 ? -7.798 -5.588 7.480 1.00 93.75 104 PRO A C 1
ATOM 814 O O . PRO A 1 104 ? -6.737 -6.212 7.450 1.00 93.75 104 PRO A O 1
ATOM 817 N N . LEU A 1 105 ? -8.574 -5.437 6.406 1.00 91.75 105 LEU A N 1
ATOM 818 C CA . LEU A 1 105 ? -8.159 -5.781 5.047 1.00 91.75 105 LEU A CA 1
ATOM 819 C C . LEU A 1 105 ? -7.044 -4.827 4.585 1.00 91.75 105 LEU A C 1
ATOM 821 O O . LEU A 1 105 ? -7.225 -3.611 4.588 1.00 91.75 105 LEU A O 1
ATOM 825 N N . LEU A 1 106 ? -5.903 -5.355 4.165 1.00 91.75 106 LEU A N 1
ATOM 826 C CA . LEU A 1 106 ? -4.746 -4.578 3.731 1.00 91.75 106 LEU A CA 1
ATOM 827 C C . LEU A 1 106 ? -4.589 -4.679 2.211 1.00 91.75 106 LEU A C 1
ATOM 829 O O . LEU A 1 106 ? -4.289 -5.746 1.678 1.00 91.75 106 LEU A O 1
ATOM 833 N N . VAL A 1 107 ? -4.777 -3.559 1.518 1.00 90.69 107 VAL A N 1
ATOM 834 C CA . VAL A 1 107 ? -4.589 -3.427 0.068 1.00 90.69 107 VAL A CA 1
ATOM 835 C C . VAL A 1 107 ? -3.319 -2.624 -0.189 1.00 90.69 107 VAL A C 1
ATOM 837 O O . VAL A 1 107 ? -3.092 -1.601 0.458 1.00 90.69 107 VAL A O 1
ATOM 840 N N . TRP A 1 108 ? -2.501 -3.049 -1.145 1.00 91.69 108 TRP A N 1
ATOM 841 C CA . TRP A 1 108 ? -1.287 -2.340 -1.532 1.00 91.69 108 TRP A CA 1
ATOM 842 C C . TRP A 1 108 ? -1.204 -2.131 -3.042 1.00 91.69 108 TRP A C 1
ATOM 844 O O . TRP A 1 108 ? -1.155 -3.090 -3.813 1.00 91.69 108 TRP A O 1
ATOM 854 N N . GLY A 1 109 ? -1.158 -0.863 -3.445 1.00 89.75 109 GLY A N 1
ATOM 855 C CA . GLY A 1 109 ? -0.705 -0.421 -4.757 1.00 89.75 109 GLY A CA 1
ATOM 856 C C . GLY A 1 109 ? 0.783 -0.054 -4.692 1.00 89.75 109 GLY A C 1
ATOM 857 O O . GLY A 1 109 ? 1.167 0.792 -3.873 1.00 89.75 109 GLY A O 1
ATOM 858 N N . PRO A 1 110 ? 1.653 -0.679 -5.499 1.00 85.44 110 PRO A N 1
ATOM 859 C CA . PRO A 1 110 ? 3.062 -0.326 -5.498 1.00 85.44 110 PRO A CA 1
ATOM 860 C C . PRO A 1 110 ? 3.255 1.080 -6.074 1.00 85.44 110 PRO A C 1
ATOM 862 O O . PRO A 1 110 ? 2.539 1.511 -6.972 1.00 85.44 110 PRO A O 1
ATOM 865 N N . SER A 1 111 ? 4.243 1.814 -5.562 1.00 83.56 111 SER A N 1
ATOM 866 C CA . SER A 1 111 ? 4.616 3.093 -6.172 1.00 83.56 111 SER A CA 1
ATOM 867 C C . SER A 1 111 ? 5.204 2.860 -7.577 1.00 83.56 111 SER A C 1
ATOM 869 O O . SER A 1 111 ? 6.148 2.068 -7.695 1.00 83.56 111 SER A O 1
ATOM 871 N N . PRO A 1 112 ? 4.752 3.589 -8.619 1.00 73.62 112 PRO A N 1
ATOM 872 C CA . PRO A 1 112 ? 5.283 3.452 -9.979 1.00 73.62 112 PRO A CA 1
ATOM 873 C C . PRO A 1 112 ? 6.803 3.647 -10.058 1.00 73.62 112 PRO A C 1
ATOM 875 O O . PRO A 1 112 ? 7.498 2.980 -10.825 1.00 73.62 112 PRO A O 1
ATOM 878 N N . LEU A 1 113 ? 7.347 4.542 -9.225 1.00 73.56 113 LEU A N 1
ATOM 879 C CA . LEU A 1 113 ? 8.779 4.837 -9.200 1.00 73.56 113 LEU A CA 1
ATOM 880 C C . LEU A 1 113 ? 9.611 3.631 -8.754 1.00 73.56 113 LEU A C 1
ATOM 882 O O . LEU A 1 113 ? 10.696 3.425 -9.295 1.00 73.56 113 LEU A O 1
ATOM 886 N N . GLY A 1 114 ? 9.090 2.832 -7.819 1.00 74.31 114 GLY A N 1
ATOM 887 C CA . GLY A 1 114 ? 9.774 1.656 -7.278 1.00 74.31 114 GLY A CA 1
ATOM 888 C C . GLY A 1 114 ? 9.657 0.398 -8.138 1.00 74.31 114 GLY A C 1
ATOM 889 O O . GLY A 1 114 ? 10.447 -0.517 -7.950 1.00 74.31 114 GLY A O 1
ATOM 890 N N . CYS A 1 115 ? 8.711 0.341 -9.079 1.00 82.56 115 CYS A N 1
ATOM 891 C CA . CYS A 1 115 ? 8.470 -0.865 -9.869 1.00 82.56 115 CYS A CA 1
ATOM 892 C C . CYS A 1 115 ? 9.568 -1.073 -10.915 1.00 82.56 115 CYS A C 1
ATOM 894 O O . CYS A 1 115 ? 9.599 -0.365 -11.918 1.00 82.56 115 CYS A O 1
ATOM 896 N N . ASP A 1 116 ? 10.447 -2.048 -10.694 1.00 83.81 116 ASP A N 1
ATOM 897 C CA . ASP A 1 116 ? 11.447 -2.502 -11.661 1.00 83.81 116 ASP A CA 1
ATOM 898 C C . ASP A 1 116 ? 11.734 -3.996 -11.461 1.00 83.81 116 ASP A C 1
ATOM 900 O O . ASP A 1 116 ? 11.729 -4.496 -10.332 1.00 83.81 116 ASP A O 1
ATOM 904 N N . SER A 1 117 ? 12.010 -4.711 -12.549 1.00 85.19 117 SER A N 1
ATOM 905 C CA . SER A 1 117 ? 12.368 -6.131 -12.537 1.00 85.19 117 SER A CA 1
ATOM 906 C C . SER A 1 117 ? 13.564 -6.451 -11.637 1.00 85.19 117 SER A C 1
ATOM 908 O O . SER A 1 117 ? 13.584 -7.508 -11.003 1.00 85.19 117 SER A O 1
ATOM 910 N N . ALA A 1 118 ? 14.521 -5.525 -11.511 1.00 87.50 118 ALA A N 1
ATOM 911 C CA . ALA A 1 118 ? 15.679 -5.663 -10.637 1.00 87.50 118 ALA A CA 1
ATOM 912 C C . ALA A 1 118 ? 15.289 -5.751 -9.151 1.00 87.50 118 ALA A C 1
ATOM 914 O O . ALA A 1 118 ? 15.986 -6.404 -8.376 1.00 87.50 118 ALA A O 1
ATOM 915 N N . ASP A 1 119 ? 14.157 -5.153 -8.759 1.00 85.06 119 ASP A N 1
ATOM 916 C CA . ASP A 1 119 ? 13.621 -5.171 -7.392 1.00 85.06 119 ASP A CA 1
ATOM 917 C C . ASP A 1 119 ? 12.317 -5.985 -7.270 1.00 85.06 119 ASP A C 1
ATOM 919 O O . ASP A 1 119 ? 11.516 -5.819 -6.343 1.00 85.06 119 ASP A O 1
ATOM 923 N N . LYS A 1 120 ? 12.090 -6.932 -8.190 1.00 86.69 120 LYS A N 1
ATOM 924 C CA . LYS A 1 120 ? 10.922 -7.825 -8.140 1.00 86.69 120 LYS A CA 1
ATOM 925 C C . LYS A 1 120 ? 10.824 -8.561 -6.802 1.00 86.69 120 LYS A C 1
ATOM 927 O O . LYS A 1 120 ? 9.746 -8.665 -6.219 1.00 86.69 120 LYS A O 1
ATOM 932 N N . ALA A 1 121 ? 11.949 -9.055 -6.283 1.00 87.94 121 ALA A N 1
ATOM 933 C CA . ALA A 1 121 ? 11.984 -9.753 -4.998 1.00 87.94 121 ALA A CA 1
ATOM 934 C C . ALA A 1 121 ? 11.592 -8.836 -3.824 1.00 87.94 121 ALA A C 1
ATOM 936 O O . ALA A 1 121 ? 10.872 -9.275 -2.922 1.00 87.94 121 ALA A O 1
ATOM 937 N N . GLY A 1 122 ? 12.010 -7.566 -3.863 1.00 88.62 122 GLY A N 1
ATOM 938 C CA . GLY A 1 122 ? 11.615 -6.551 -2.891 1.00 88.62 122 GLY A CA 1
ATOM 939 C C . GLY A 1 122 ? 10.113 -6.288 -2.904 1.00 88.62 122 GLY A C 1
ATOM 940 O O . GLY A 1 122 ? 9.532 -6.089 -1.842 1.00 88.62 122 GLY A O 1
ATOM 941 N N . HIS A 1 123 ? 9.461 -6.394 -4.065 1.00 89.81 123 HIS A N 1
ATOM 942 C CA . HIS A 1 123 ? 8.010 -6.236 -4.183 1.00 89.81 123 HIS A CA 1
ATOM 943 C C . HIS A 1 123 ? 7.223 -7.492 -3.790 1.00 89.81 123 HIS A C 1
ATOM 945 O O . HIS A 1 123 ? 6.153 -7.384 -3.203 1.00 89.81 123 HIS A O 1
ATOM 951 N N . LEU A 1 124 ? 7.752 -8.693 -4.034 1.00 89.12 124 LEU A N 1
ATOM 952 C CA . LEU A 1 124 ? 7.074 -9.941 -3.659 1.00 89.12 124 LEU A CA 1
ATOM 953 C C . LEU A 1 124 ? 7.108 -10.228 -2.153 1.00 89.12 124 LEU A C 1
ATOM 955 O O . LEU A 1 124 ? 6.237 -10.928 -1.635 1.00 89.12 124 LEU A O 1
ATOM 959 N N . LYS A 1 125 ? 8.108 -9.719 -1.425 1.00 91.62 125 LYS A N 1
ATOM 960 C CA . LYS A 1 125 ? 8.230 -9.962 0.018 1.00 91.62 125 LYS A CA 1
ATOM 961 C C . LYS A 1 125 ? 7.052 -9.359 0.816 1.00 91.62 125 LYS A C 1
ATOM 963 O O . LYS A 1 125 ? 6.441 -10.120 1.574 1.00 91.62 125 LYS A O 1
ATOM 968 N N . PRO A 1 126 ? 6.669 -8.077 0.644 1.00 89.44 126 PRO A N 1
ATOM 969 C CA . PRO A 1 126 ? 5.517 -7.505 1.336 1.00 89.44 126 PRO A CA 1
ATOM 970 C C . PRO A 1 126 ? 4.163 -8.073 0.897 1.00 89.44 126 PRO A C 1
ATOM 972 O O . PRO A 1 126 ? 3.208 -7.981 1.664 1.00 89.44 126 PRO A O 1
ATOM 975 N N . CYS A 1 127 ? 4.062 -8.734 -0.264 1.00 90.31 127 CYS A N 1
ATOM 976 C CA . CYS A 1 127 ? 2.828 -9.425 -0.667 1.00 90.31 127 CYS A CA 1
ATOM 977 C C . CYS A 1 127 ? 2.358 -10.471 0.360 1.00 90.31 127 CYS A C 1
ATOM 979 O O . CYS A 1 127 ? 1.191 -10.835 0.368 1.00 90.31 127 CYS A O 1
ATOM 981 N N . LYS A 1 128 ? 3.242 -10.941 1.252 1.00 91.56 128 LYS A N 1
ATOM 982 C CA . LYS A 1 128 ? 2.900 -11.882 2.330 1.00 91.56 128 LYS A CA 1
ATOM 983 C C . LYS A 1 128 ? 2.165 -11.246 3.511 1.00 91.56 128 LYS A C 1
ATOM 985 O O . LYS A 1 128 ? 1.597 -11.973 4.319 1.00 91.56 128 LYS A O 1
ATOM 990 N N . ILE A 1 129 ? 2.245 -9.924 3.665 1.00 92.44 129 ILE A N 1
ATOM 991 C CA . ILE A 1 129 ? 1.662 -9.206 4.810 1.00 92.44 129 ILE A CA 1
ATOM 992 C C . ILE A 1 129 ? 0.414 -8.400 4.435 1.00 92.44 129 ILE A C 1
ATOM 994 O O . ILE A 1 129 ? -0.280 -7.910 5.326 1.00 92.44 129 ILE A O 1
ATOM 998 N N . VAL A 1 130 ? 0.107 -8.301 3.140 1.00 92.06 130 VAL A N 1
ATOM 999 C CA . VAL A 1 130 ? -1.110 -7.680 2.606 1.00 92.06 130 VAL A CA 1
ATOM 1000 C C . VAL A 1 130 ? -2.075 -8.736 2.080 1.00 92.06 130 VAL A C 1
ATOM 1002 O O . VAL A 1 130 ? -1.671 -9.847 1.755 1.00 92.06 130 VAL A O 1
ATOM 1005 N N . ASP A 1 131 ? -3.352 -8.381 1.991 1.00 92.69 131 ASP A N 1
ATOM 1006 C CA . ASP A 1 131 ? -4.396 -9.274 1.477 1.00 92.69 131 ASP A CA 1
ATOM 1007 C C . ASP A 1 131 ? -4.605 -9.104 -0.029 1.00 92.69 131 ASP A C 1
ATOM 1009 O O . ASP A 1 131 ? -5.000 -10.043 -0.715 1.00 92.69 131 ASP A O 1
ATOM 1013 N N . VAL A 1 132 ? -4.348 -7.901 -0.551 1.00 90.38 132 VAL A N 1
ATOM 1014 C CA . VAL A 1 132 ? -4.510 -7.581 -1.971 1.00 90.38 132 VAL A CA 1
ATOM 1015 C C . VAL A 1 132 ? -3.297 -6.800 -2.460 1.00 90.38 132 VAL A C 1
ATOM 1017 O O . VAL A 1 132 ? -3.029 -5.697 -1.987 1.00 90.38 132 VAL A O 1
ATOM 1020 N N . PHE A 1 133 ? -2.599 -7.351 -3.450 1.00 88.81 133 PHE A N 1
ATOM 1021 C CA . PHE A 1 133 ? -1.619 -6.623 -4.251 1.00 88.81 133 PHE A CA 1
ATOM 1022 C C . PHE A 1 133 ? -2.303 -6.104 -5.519 1.00 88.81 133 PHE A C 1
ATOM 1024 O O . PHE A 1 133 ? -2.943 -6.870 -6.236 1.00 88.81 133 PHE A O 1
ATOM 1031 N N . SER A 1 134 ? -2.223 -4.797 -5.769 1.00 88.69 134 SER A N 1
ATOM 1032 C CA . SER A 1 134 ? -3.075 -4.110 -6.741 1.00 88.69 134 SER A CA 1
ATOM 1033 C C . SER A 1 134 ? -2.297 -3.222 -7.730 1.00 88.69 134 SER A C 1
ATOM 1035 O O . SER A 1 134 ? -2.623 -2.033 -7.859 1.00 88.69 134 SER A O 1
ATOM 1037 N N . PRO A 1 135 ? -1.309 -3.768 -8.4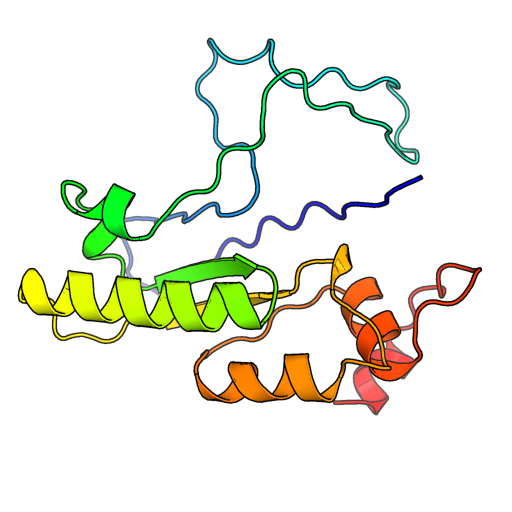66 1.00 85.12 135 PRO A N 1
ATOM 1038 C CA . PRO A 1 135 ? -0.610 -3.018 -9.500 1.00 85.12 135 PRO A CA 1
ATOM 1039 C C . PRO A 1 135 ? -1.542 -2.657 -10.666 1.00 85.12 135 PRO A C 1
ATOM 1041 O O . PRO A 1 135 ? -2.578 -3.293 -10.901 1.00 85.12 135 PRO A O 1
ATOM 1044 N N . ASN A 1 136 ? -1.191 -1.616 -11.410 1.00 82.25 136 ASN A N 1
ATOM 1045 C CA . ASN A 1 136 ? -1.700 -1.399 -12.762 1.00 82.25 136 ASN A CA 1
ATOM 1046 C C . ASN A 1 136 ? -0.877 -2.196 -13.799 1.00 82.25 136 ASN A C 1
ATOM 1048 O O . ASN A 1 136 ? 0.067 -2.906 -13.459 1.00 82.25 136 ASN A O 1
ATOM 1052 N N . HIS A 1 137 ? -1.262 -2.099 -15.074 1.00 75.94 137 HIS A N 1
ATOM 1053 C CA . HIS A 1 137 ? -0.615 -2.844 -16.156 1.00 75.94 137 HIS A CA 1
ATOM 1054 C C . HIS A 1 137 ? 0.850 -2.433 -16.378 1.00 75.94 137 HIS A C 1
ATOM 1056 O O . HIS A 1 137 ? 1.677 -3.307 -16.599 1.00 75.94 137 HIS A O 1
ATOM 1062 N N . LEU A 1 138 ? 1.191 -1.144 -16.258 1.00 80.06 138 LEU A N 1
ATOM 1063 C CA . LEU A 1 138 ? 2.570 -0.664 -16.412 1.00 80.06 138 LEU A CA 1
ATOM 1064 C C . LEU A 1 138 ? 3.459 -1.124 -15.258 1.00 80.06 138 LEU A C 1
ATOM 1066 O O . LEU A 1 138 ? 4.549 -1.629 -15.488 1.00 80.06 138 LEU A O 1
ATOM 1070 N N . GLU A 1 139 ? 2.983 -0.994 -14.021 1.00 84.38 139 GLU A N 1
ATOM 1071 C CA . GLU A 1 139 ? 3.688 -1.463 -12.823 1.00 84.38 139 GLU A CA 1
ATOM 1072 C C . GLU A 1 139 ? 3.961 -2.965 -12.902 1.00 84.38 139 GLU A C 1
ATOM 1074 O O . GLU A 1 139 ? 5.071 -3.407 -12.609 1.00 84.38 139 GLU A O 1
ATOM 1079 N N . LEU A 1 140 ? 2.970 -3.746 -13.346 1.00 84.12 140 LEU A N 1
ATOM 1080 C CA . LEU A 1 140 ? 3.135 -5.178 -13.553 1.00 84.12 140 LEU A CA 1
ATOM 1081 C C . LEU A 1 140 ? 4.172 -5.467 -14.645 1.00 84.12 140 LEU A C 1
ATOM 1083 O O . LEU A 1 140 ? 5.105 -6.225 -14.389 1.00 84.12 140 LEU A O 1
ATOM 1087 N N . SER A 1 141 ? 4.069 -4.825 -15.814 1.00 81.62 141 SER A N 1
ATOM 1088 C CA . SER A 1 141 ? 5.068 -4.962 -16.880 1.00 81.62 141 SER A CA 1
ATOM 1089 C C . SER A 1 141 ? 6.469 -4.602 -16.386 1.00 81.62 141 SER A C 1
ATOM 1091 O O . SER A 1 141 ? 7.395 -5.379 -16.581 1.00 81.62 141 SER A O 1
ATOM 1093 N N . TYR A 1 142 ? 6.643 -3.497 -15.659 1.00 86.44 142 TYR A N 1
ATOM 1094 C CA . TYR A 1 142 ? 7.954 -3.100 -15.142 1.00 86.44 142 TYR A CA 1
ATOM 1095 C C . TYR A 1 142 ? 8.520 -4.097 -14.131 1.00 86.44 142 TYR A C 1
ATOM 1097 O O . TYR A 1 142 ? 9.721 -4.346 -14.145 1.00 86.44 142 TYR A O 1
ATOM 1105 N N . LEU A 1 143 ? 7.687 -4.698 -13.277 1.00 86.06 143 LEU A N 1
ATOM 1106 C CA . LEU A 1 143 ? 8.126 -5.710 -12.311 1.00 86.06 143 LEU A CA 1
ATOM 1107 C C . LEU A 1 143 ? 8.526 -7.040 -12.961 1.00 86.06 143 LEU A C 1
ATOM 1109 O O . LEU A 1 143 ? 9.293 -7.799 -12.365 1.00 86.06 143 LEU A O 1
ATOM 1113 N N . ILE A 1 144 ? 7.995 -7.354 -14.144 1.00 84.75 144 ILE A N 1
ATOM 1114 C CA . ILE A 1 144 ? 8.278 -8.613 -14.840 1.00 84.75 144 ILE A CA 1
ATOM 1115 C C . ILE A 1 144 ? 9.374 -8.447 -15.892 1.00 84.75 144 ILE A C 1
ATOM 1117 O O . ILE A 1 144 ? 10.295 -9.260 -15.940 1.00 84.75 144 ILE A O 1
ATOM 1121 N N . GLU A 1 145 ? 9.279 -7.402 -16.705 1.00 83.69 145 GLU A N 1
ATOM 1122 C CA . GLU A 1 145 ? 10.089 -7.177 -17.906 1.00 83.69 145 GLU A CA 1
ATOM 1123 C C . GLU A 1 145 ? 11.169 -6.105 -17.696 1.00 83.69 145 GLU A C 1
ATOM 1125 O O . GLU A 1 145 ? 12.157 -6.076 -18.427 1.00 83.69 145 GLU A O 1
ATOM 1130 N N . GLY A 1 146 ? 11.014 -5.255 -16.676 1.00 81.50 146 GLY A N 1
ATOM 1131 C CA . GLY A 1 146 ? 11.890 -4.113 -16.408 1.00 81.50 146 GLY A CA 1
ATOM 1132 C C . GLY A 1 146 ? 11.397 -2.830 -17.073 1.00 81.50 146 GLY A C 1
ATOM 1133 O O . GLY A 1 146 ? 10.495 -2.842 -17.914 1.00 81.50 146 GLY A O 1
ATOM 1134 N N . LYS A 1 147 ? 11.969 -1.685 -16.685 1.00 75.69 147 LYS A N 1
ATOM 1135 C CA . LYS A 1 147 ? 11.679 -0.416 -17.364 1.00 75.69 147 LYS A CA 1
ATOM 1136 C C . LYS A 1 147 ? 12.401 -0.378 -18.715 1.00 75.69 147 LYS A C 1
ATOM 1138 O O . LYS A 1 147 ? 13.616 -0.212 -18.768 1.00 75.69 147 LYS A O 1
ATOM 1143 N N . GLY A 1 148 ? 11.650 -0.529 -19.804 1.00 65.31 148 GLY A N 1
ATOM 1144 C CA . GLY A 1 148 ? 12.127 -0.259 -21.165 1.00 65.31 148 GLY A CA 1
ATOM 1145 C C . GLY A 1 148 ? 12.029 1.227 -21.536 1.00 65.31 148 GLY A C 1
ATOM 1146 O O . GLY A 1 148 ? 11.301 1.987 -20.901 1.00 65.31 148 GLY A O 1
ATOM 1147 N N . GLU A 1 149 ? 12.728 1.648 -22.596 1.00 55.56 149 GLU A N 1
ATOM 1148 C CA . GLU A 1 149 ? 12.617 3.015 -23.150 1.00 55.56 149 GLU A CA 1
ATOM 1149 C C . GLU A 1 149 ? 11.256 3.288 -23.819 1.00 55.56 149 GLU A C 1
ATOM 1151 O O . GLU A 1 149 ? 10.890 4.441 -24.048 1.00 55.56 149 GLU A O 1
ATOM 1156 N N . VAL A 1 150 ? 10.494 2.232 -24.121 1.00 57.94 150 VAL A N 1
ATOM 1157 C CA . VAL A 1 150 ? 9.193 2.286 -24.793 1.00 57.94 150 VAL A CA 1
ATOM 1158 C C . VAL A 1 150 ? 8.133 1.735 -23.846 1.00 57.94 150 VAL A C 1
ATOM 1160 O O . VAL A 1 150 ? 8.286 0.630 -23.327 1.00 57.94 150 VAL A O 1
ATOM 1163 N N . GLU A 1 151 ? 7.058 2.496 -23.619 1.00 56.66 151 GLU A N 1
ATOM 1164 C CA . GLU A 1 151 ? 5.896 1.991 -22.884 1.00 56.66 151 GLU A CA 1
ATOM 1165 C C . GLU A 1 151 ? 5.321 0.773 -23.623 1.00 56.66 151 GLU A C 1
ATOM 1167 O O . GLU A 1 151 ? 4.982 0.883 -24.808 1.00 56.66 151 GLU A O 1
ATOM 1172 N N . PRO A 1 152 ? 5.226 -0.396 -22.968 1.00 56.69 152 PRO A N 1
ATOM 1173 C CA . PRO A 1 152 ? 4.681 -1.576 -23.613 1.00 56.69 152 PRO A CA 1
ATOM 1174 C C . PRO A 1 152 ? 3.200 -1.347 -23.926 1.00 56.69 152 PRO A C 1
ATOM 1176 O O . PRO A 1 152 ? 2.428 -0.882 -23.085 1.00 56.69 152 PRO A O 1
ATOM 1179 N N . ALA A 1 153 ? 2.791 -1.681 -25.151 1.00 65.62 153 ALA A N 1
ATOM 1180 C CA . ALA A 1 153 ? 1.382 -1.670 -25.517 1.00 65.62 153 ALA A CA 1
ATOM 1181 C C . ALA A 1 153 ? 0.617 -2.676 -24.643 1.00 65.62 153 ALA A C 1
ATOM 1183 O O . ALA A 1 153 ? 1.053 -3.817 -24.473 1.00 65.62 153 ALA A O 1
ATOM 1184 N N . PHE A 1 154 ? -0.529 -2.265 -24.095 1.00 68.50 154 PHE A N 1
ATOM 1185 C CA . PHE A 1 154 ? -1.363 -3.151 -23.285 1.00 68.50 154 PHE A CA 1
ATOM 1186 C C . PHE A 1 154 ? -1.803 -4.380 -24.099 1.00 68.50 154 PHE A C 1
ATOM 1188 O O . PHE A 1 154 ? -2.431 -4.243 -25.149 1.00 68.50 154 PHE A O 1
ATOM 1195 N N . SER A 1 155 ? -1.506 -5.573 -23.581 1.00 75.75 155 SER A N 1
ATOM 1196 C CA . SER A 1 155 ? -1.905 -6.867 -24.142 1.00 75.75 155 SER A CA 1
ATOM 1197 C C . SER A 1 155 ? -2.577 -7.692 -23.054 1.00 75.75 155 SER A C 1
ATOM 1199 O O . SER A 1 155 ? -1.967 -8.003 -22.028 1.00 75.75 155 SER A O 1
ATOM 1201 N N . ARG A 1 156 ? -3.844 -8.050 -23.272 1.00 72.06 156 ARG A N 1
ATOM 1202 C CA . ARG A 1 156 ? -4.610 -8.846 -22.311 1.00 72.06 156 ARG A CA 1
ATOM 1203 C C . ARG A 1 156 ? -4.040 -10.259 -22.196 1.00 72.06 156 ARG A C 1
ATOM 1205 O O . ARG A 1 156 ? -3.878 -10.756 -21.086 1.00 72.06 156 ARG A O 1
ATOM 1212 N N . GLU A 1 157 ? -3.710 -10.874 -23.328 1.00 74.50 157 GLU A N 1
ATOM 1213 C CA . GLU A 1 157 ? -3.185 -12.237 -23.396 1.00 74.50 157 GLU A CA 1
ATOM 1214 C C . GLU A 1 157 ? -1.855 -12.371 -22.642 1.00 74.50 157 GLU A C 1
ATOM 1216 O O . GLU A 1 157 ? -1.637 -13.357 -21.939 1.00 74.50 157 GLU A O 1
ATOM 1221 N N . THR A 1 158 ? -0.981 -11.362 -22.737 1.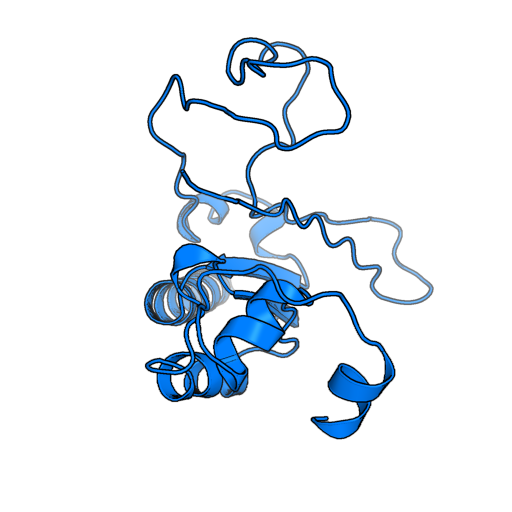00 69.44 158 THR A N 1
ATOM 1222 C CA . THR A 1 158 ? 0.313 -11.358 -22.036 1.00 69.44 158 THR A CA 1
ATOM 1223 C C . THR A 1 158 ? 0.134 -11.312 -20.520 1.00 69.44 158 THR A C 1
ATOM 1225 O O . THR A 1 158 ? 0.835 -12.021 -19.803 1.00 69.44 158 THR A O 1
ATOM 1228 N N . VAL A 1 159 ? -0.815 -10.507 -20.029 1.00 63.16 159 VAL A N 1
ATOM 1229 C CA . VAL A 1 159 ? -1.100 -10.382 -18.591 1.00 63.16 159 VAL A CA 1
ATOM 1230 C C . VAL A 1 159 ? -1.670 -11.685 -18.031 1.00 63.16 159 VAL A C 1
ATOM 1232 O O . VAL A 1 159 ? -1.220 -12.150 -16.987 1.00 63.16 159 VAL A O 1
ATOM 1235 N N . GLU A 1 160 ? -2.634 -12.296 -18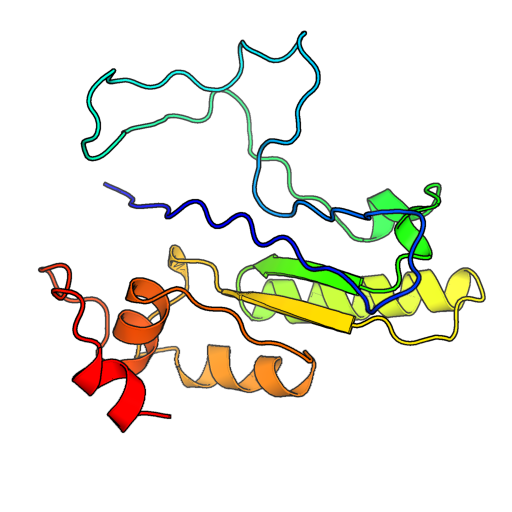.723 1.00 74.00 160 GLU A N 1
ATOM 1236 C CA . GLU A 1 160 ? -3.287 -13.528 -18.259 1.00 74.00 160 GLU A CA 1
ATOM 1237 C C . GLU A 1 160 ? -2.338 -14.745 -18.276 1.00 74.00 160 GLU A C 1
ATOM 1239 O O . GLU A 1 160 ? -2.497 -15.644 -17.458 1.00 74.00 160 GLU A O 1
ATOM 1244 N N . ALA A 1 161 ? -1.317 -14.767 -19.142 1.00 68.94 161 ALA A N 1
ATOM 1245 C CA . ALA A 1 161 ? -0.339 -15.859 -19.215 1.00 68.94 161 ALA A CA 1
ATOM 1246 C C . ALA A 1 161 ? 0.699 -15.878 -18.071 1.00 68.94 161 ALA A C 1
ATOM 1248 O O . ALA A 1 161 ? 1.439 -16.854 -17.938 1.00 68.94 161 ALA A O 1
ATOM 1249 N N . GLN A 1 162 ? 0.798 -14.803 -17.282 1.00 53.91 162 GLN A N 1
ATOM 1250 C CA . GLN A 1 162 ? 1.793 -14.646 -16.209 1.00 53.91 162 GLN A CA 1
ATOM 1251 C C . GLN A 1 162 ? 1.210 -14.809 -14.791 1.00 53.91 162 GLN A C 1
ATOM 1253 O O . GLN A 1 162 ? 1.968 -14.731 -13.820 1.00 53.91 162 GLN A O 1
ATOM 1258 N N . ALA A 1 163 ? -0.110 -15.000 -14.675 1.00 44.84 163 ALA A N 1
ATOM 1259 C CA . ALA A 1 163 ? -0.839 -15.215 -13.422 1.00 44.84 163 ALA A CA 1
ATOM 1260 C C . ALA A 1 163 ? -0.919 -16.705 -13.052 1.00 44.84 163 ALA A C 1
ATOM 1262 O O . ALA A 1 163 ? -0.849 -16.999 -11.836 1.00 44.84 163 ALA A O 1
#

Foldseek 3Di:
DDDFDDDDDFDDDDDDDPDGDDDDPPDDPDDDVPPPFWDWPDPDPDRTDIDGPDPDDDDALVVCLPPPCLLDQEDEDAEALVVLVVRLVRSCVSCVVVVNNHDHAYEYEYGQVRQACVCLVSVVVCVVVHPYYDYDPQSVCRNNVNDDPDRDDDDPVVVVVVD

pLDDT: mean 70.11, std 22.18, range [25.06, 97.19]